Protein AF-A0A9W9S317-F1 (afdb_monomer)

pLDDT: mean 85.84, std 15.77, range [46.06, 98.19]

Organism: NCBI:txid2100454

Solvent-accessible surface area (backbone atoms only — not comparable to full-atom values): 7108 Å² total; per-residue (Å²): 113,51,69,77,26,33,30,80,86,32,52,50,69,50,68,66,46,67,41,84,48,49,57,21,45,34,36,40,28,30,34,19,65,46,74,61,55,78,87,75,54,97,74,84,67,65,40,102,80,75,44,78,92,68,64,61,24,23,22,29,37,24,52,70,78,36,76,91,60,65,40,82,44,71,43,65,54,43,49,82,95,34,73,45,72,45,74,46,81,43,75,41,57,61,42,46,82,30,31,44,37,39,20,16,24,75,63,88,80,50,29,41,23,51,32,38,64,51,75,47,76,52,77,54,81,129

Secondary structure (DSSP, 8-state):
-B---BTTTB-EEEEEEEE-SSEEEEEEEEE--S---TTT-TT----TTS--S---EEEEEEETT-TTSPEEEEE----TT--EEEEEEEE--SEEEEEEEEEE---SS--BPPEEEEEEEPPPP-

Mean predicted aligned error: 6.59 Å

Nearest PDB structures (foldseek):
  6hh9-assembly1_A  TM=6.325E-01  e=2.206E-02  Roseburia intestinalis L1-82
  2xon-assembly1_A  TM=5.607E-01  e=1.280E-02  Thermotoga maritima
  7kx0-assembly1_C  TM=4.663E-01  e=9.592E-02  Homo sapiens
  2yc4-assembly1_B  TM=4.011E-01  e=1.843E-01  Chlamydomonas reinhardtii
  4e9k-assembly1_A-2  TM=3.432E-01  e=5.186E-01  Bacteroides ovatus ATCC 8483

Foldseek 3Di:
DAFDFFAQVRKDKDWQAAAAQAWWKKKWKFADQPQLCVVNDPPPQDGPVRDDSQDFWWKWKDKPPPPVDTDIDTDDHQHPPGIDIDMDTDRHHHGGGMMIMIHFDDSPPGRGHTGTDDMDIDHHDD

Radius of gyration: 15.62 Å; Cα contacts (8 Å, |Δi|>4): 318; chains: 1; bounding box: 46×26×43 Å

Sequence (126 aa):
MVIGINGNDNALTFTGVERTGKPQWVSFWYENIDDSSFGNNPGGSPDRKGSDWDIKRISSVTVNGDTSNVQSLYQHDTNKGTVLSTPLKLTLKKGKNNTIKIGGLSNGFGTQGASMAKIVVYPSES

Structure (mmCIF, N/CA/C/O backbone):
data_AF-A0A9W9S317-F1
#
_entry.id   AF-A0A9W9S317-F1
#
loop_
_atom_site.group_PDB
_atom_site.id
_atom_site.type_symbol
_atom_site.label_atom_id
_atom_site.label_alt_id
_atom_site.label_comp_id
_atom_site.label_asym_id
_atom_site.label_entity_id
_atom_site.label_seq_id
_atom_site.pdbx_PDB_ins_code
_atom_site.Cartn_x
_atom_site.Cartn_y
_atom_site.Cartn_z
_atom_site.occupancy
_atom_site.B_iso_or_equiv
_atom_site.auth_seq_id
_atom_site.auth_comp_id
_atom_site.auth_asym_id
_atom_site.auth_atom_id
_atom_site.pdbx_PDB_model_num
ATOM 1 N N . MET A 1 1 ? 1.042 -13.416 -4.737 1.00 76.88 1 MET A N 1
ATOM 2 C CA . MET A 1 1 ? 1.416 -12.003 -4.940 1.00 76.88 1 MET A CA 1
ATOM 3 C C . MET A 1 1 ? 0.539 -11.434 -6.038 1.00 76.88 1 MET A C 1
ATOM 5 O O . MET A 1 1 ? 0.247 -12.165 -6.975 1.00 76.88 1 MET A O 1
ATOM 9 N N . VAL A 1 2 ? 0.083 -10.192 -5.908 1.00 86.38 2 VAL A N 1
ATOM 10 C CA . VAL A 1 2 ? -0.698 -9.485 -6.929 1.00 86.38 2 VAL A CA 1
ATOM 11 C C . VAL A 1 2 ? 0.251 -8.599 -7.723 1.00 86.38 2 VAL A C 1
ATOM 13 O O . VAL A 1 2 ? 1.007 -7.829 -7.135 1.00 86.38 2 VAL A O 1
ATOM 16 N N . ILE A 1 3 ? 0.220 -8.729 -9.044 1.00 87.50 3 ILE A N 1
ATOM 17 C CA . ILE A 1 3 ? 1.069 -7.989 -9.983 1.00 87.50 3 ILE A CA 1
ATOM 18 C C . ILE A 1 3 ? 0.204 -7.070 -10.853 1.00 87.50 3 ILE A C 1
ATOM 20 O O . ILE A 1 3 ? -1.015 -7.223 -10.891 1.00 87.50 3 ILE A O 1
ATOM 24 N N . GLY A 1 4 ? 0.831 -6.139 -11.574 1.00 85.25 4 GLY A N 1
ATOM 25 C CA . GLY A 1 4 ? 0.138 -5.324 -12.579 1.00 85.25 4 GLY A CA 1
ATOM 26 C C . GLY A 1 4 ? -0.666 -4.145 -12.026 1.00 85.25 4 GLY A C 1
ATOM 27 O O . GLY A 1 4 ? -1.529 -3.635 -12.733 1.00 85.25 4 GLY A O 1
ATOM 28 N N . ILE A 1 5 ? -0.386 -3.693 -10.798 1.00 89.62 5 ILE A N 1
ATOM 29 C CA . ILE A 1 5 ? -0.988 -2.469 -10.251 1.00 89.62 5 ILE A CA 1
ATOM 30 C C . ILE A 1 5 ? -0.540 -1.275 -11.105 1.00 89.62 5 ILE A C 1
ATOM 32 O O . ILE A 1 5 ? 0.656 -0.993 -11.207 1.00 89.62 5 ILE A O 1
ATOM 36 N N . ASN A 1 6 ? -1.491 -0.583 -11.729 1.00 90.56 6 ASN A N 1
ATOM 37 C CA . ASN A 1 6 ? -1.226 0.555 -12.602 1.00 90.56 6 ASN A CA 1
ATOM 38 C C . ASN A 1 6 ? -2.406 1.531 -12.588 1.00 90.56 6 ASN A C 1
ATOM 40 O O . ASN A 1 6 ? -3.531 1.160 -12.936 1.00 90.56 6 ASN A O 1
ATOM 44 N N . GLY A 1 7 ? -2.131 2.773 -12.187 1.00 90.00 7 GLY A N 1
ATOM 45 C CA . GLY A 1 7 ? -3.150 3.802 -12.021 1.00 90.00 7 GLY A CA 1
ATOM 46 C C . GLY A 1 7 ? -4.299 3.332 -11.124 1.00 90.00 7 GLY A C 1
ATOM 47 O O . GLY A 1 7 ? -4.115 2.532 -10.203 1.00 90.00 7 GLY A O 1
ATOM 48 N N . ASN A 1 8 ? -5.505 3.824 -11.399 1.00 86.50 8 ASN A N 1
ATOM 49 C CA . ASN A 1 8 ? -6.706 3.440 -10.653 1.00 86.50 8 ASN A CA 1
ATOM 50 C C . ASN A 1 8 ? -7.484 2.272 -11.273 1.00 86.50 8 ASN A C 1
ATOM 52 O O . ASN A 1 8 ? -8.328 1.700 -10.570 1.00 86.50 8 ASN A O 1
ATOM 56 N N . ASP A 1 9 ? -7.193 1.945 -12.535 1.00 85.81 9 ASP A N 1
ATOM 57 C CA . ASP A 1 9 ? -7.894 0.935 -13.335 1.00 85.81 9 ASP A CA 1
ATOM 58 C C . ASP A 1 9 ? -7.466 -0.479 -12.940 1.00 85.81 9 ASP A C 1
ATOM 60 O O . ASP A 1 9 ? -8.303 -1.366 -12.788 1.00 85.81 9 ASP A O 1
ATOM 64 N N . ASN A 1 10 ? -6.169 -0.668 -12.676 1.00 90.56 10 ASN A N 1
ATOM 65 C CA . ASN A 1 10 ? -5.620 -1.918 -12.166 1.00 90.56 10 ASN A CA 1
ATOM 66 C C . ASN A 1 10 ? -5.157 -1.712 -10.726 1.00 90.56 10 ASN A C 1
ATOM 68 O O . ASN A 1 10 ? -4.040 -1.259 -10.470 1.00 90.56 10 ASN A O 1
ATOM 72 N N . ALA A 1 11 ? -6.037 -2.028 -9.779 1.00 94.38 11 ALA A N 1
ATOM 73 C CA . ALA A 1 11 ? -5.826 -1.780 -8.359 1.00 94.38 11 ALA A CA 1
ATOM 74 C C . ALA A 1 11 ? -6.232 -2.983 -7.497 1.00 94.38 11 ALA A C 1
ATOM 76 O O . ALA A 1 11 ? -7.129 -3.752 -7.839 1.00 94.38 11 ALA A O 1
ATOM 77 N N . LEU A 1 12 ? -5.598 -3.109 -6.334 1.00 95.94 12 LEU A N 1
ATOM 78 C CA . LEU A 1 12 ? -5.890 -4.140 -5.342 1.00 95.94 12 LEU A CA 1
ATOM 79 C C . LEU A 1 12 ? -6.722 -3.548 -4.207 1.00 95.94 12 LEU A C 1
ATOM 81 O O . LEU A 1 12 ? -6.345 -2.527 -3.646 1.00 95.94 12 LEU A O 1
ATOM 85 N N . THR A 1 13 ? -7.820 -4.197 -3.821 1.00 96.81 13 THR A N 1
ATOM 86 C CA . THR A 1 13 ? -8.622 -3.765 -2.666 1.00 96.81 13 THR A CA 1
ATOM 87 C C . THR A 1 13 ? -8.683 -4.860 -1.611 1.00 96.81 13 THR A C 1
ATOM 89 O O . THR A 1 13 ? -9.203 -5.943 -1.865 1.00 96.81 13 THR A O 1
ATOM 92 N N . PHE A 1 14 ? -8.195 -4.557 -0.410 1.00 96.25 14 PHE A N 1
ATOM 93 C CA . PHE A 1 14 ? -8.447 -5.359 0.784 1.00 96.25 14 PHE A CA 1
ATOM 94 C C . PHE A 1 14 ? -9.776 -4.928 1.397 1.00 96.25 14 PHE A C 1
ATOM 96 O O . PHE A 1 14 ? -10.015 -3.734 1.578 1.00 96.25 14 PHE A O 1
ATOM 103 N N . THR A 1 15 ? -10.634 -5.888 1.722 1.00 97.00 15 THR A N 1
ATOM 104 C CA . THR A 1 15 ? -11.955 -5.667 2.324 1.00 97.00 15 THR A CA 1
ATOM 105 C C . THR A 1 15 ? -12.047 -6.396 3.665 1.00 97.00 15 THR A C 1
ATOM 107 O O . THR A 1 15 ? -11.195 -7.225 3.987 1.00 97.00 15 THR A O 1
ATOM 110 N N . GLY A 1 16 ? -13.054 -6.070 4.481 1.00 94.56 16 GLY A N 1
ATOM 111 C CA . GLY A 1 16 ? -13.269 -6.769 5.753 1.00 94.56 16 GLY A CA 1
ATOM 112 C C . GLY A 1 16 ? -12.267 -6.400 6.856 1.00 94.56 16 GLY A C 1
ATOM 113 O O . GLY A 1 16 ? -12.059 -7.180 7.785 1.00 94.56 16 GLY A O 1
ATOM 114 N N . VAL A 1 17 ? -11.595 -5.245 6.760 1.00 93.75 17 VAL A N 1
ATOM 115 C CA . VAL A 1 17 ? -10.524 -4.875 7.697 1.00 93.75 17 VAL A CA 1
ATOM 116 C C . VAL A 1 17 ? -11.127 -4.346 9.011 1.00 93.75 17 VAL A C 1
ATOM 118 O O . VAL A 1 17 ? -11.575 -3.201 9.101 1.00 93.75 17 VAL A O 1
ATOM 121 N N . GLU A 1 18 ? -11.139 -5.188 10.050 1.00 93.31 18 GLU A N 1
ATOM 122 C CA . GLU A 1 18 ? -11.736 -4.889 11.364 1.00 93.31 18 GLU A CA 1
ATOM 123 C C . GLU A 1 18 ? -10.845 -4.070 12.292 1.00 93.31 18 GLU A C 1
ATOM 125 O O . GLU A 1 18 ? -9.733 -4.497 12.588 1.00 93.31 18 GLU A O 1
ATOM 130 N N . ARG A 1 19 ? -11.322 -2.903 12.756 1.00 93.69 19 ARG A N 1
ATOM 131 C CA . ARG A 1 19 ? -10.495 -1.920 13.480 1.00 93.69 19 ARG A CA 1
ATOM 132 C C . ARG A 1 19 ? -11.259 -1.131 14.552 1.00 93.69 19 ARG A C 1
ATOM 134 O O . ARG A 1 19 ? -12.482 -1.203 14.655 1.00 93.69 19 ARG A O 1
ATOM 141 N N . THR A 1 20 ? -10.520 -0.361 15.355 1.00 90.19 20 THR A N 1
ATOM 142 C CA . THR A 1 20 ? -11.015 0.330 16.563 1.00 90.19 20 THR A CA 1
ATOM 143 C C . THR A 1 20 ? -11.479 1.774 16.346 1.00 90.19 20 THR A C 1
ATOM 145 O O . THR A 1 20 ? -12.094 2.337 17.249 1.00 90.19 20 THR A O 1
ATOM 148 N N . GLY A 1 21 ? -11.232 2.383 15.178 1.00 92.06 21 GLY A N 1
ATOM 149 C CA . GLY A 1 21 ? -11.529 3.804 14.930 1.00 92.06 21 GLY A CA 1
ATOM 150 C C . GLY A 1 21 ? -10.366 4.765 15.202 1.00 92.06 21 GLY A C 1
ATOM 151 O O . GLY A 1 21 ? -10.535 5.969 15.042 1.00 92.06 21 GLY A O 1
ATOM 152 N N . LYS A 1 22 ? -9.201 4.256 15.620 1.00 93.38 22 LYS A N 1
ATOM 153 C CA . LYS A 1 22 ? -7.992 5.047 15.896 1.00 93.38 22 LYS A CA 1
ATOM 154 C C . LYS A 1 22 ? -6.953 4.913 14.765 1.00 93.38 22 LYS A C 1
ATOM 156 O O . LYS A 1 22 ? -6.986 3.915 14.032 1.00 93.38 22 LYS A O 1
ATOM 161 N N . PRO A 1 23 ? -6.012 5.869 14.629 1.00 95.00 23 PRO A N 1
ATOM 162 C CA . PRO A 1 23 ? -4.842 5.709 13.767 1.00 95.00 23 PRO A CA 1
ATOM 163 C C . PRO A 1 23 ? -4.043 4.451 14.126 1.00 95.00 23 PRO A C 1
ATOM 165 O O . PRO A 1 23 ? -3.840 4.156 15.305 1.00 95.00 23 PRO A O 1
ATOM 168 N N . GLN A 1 24 ? -3.572 3.715 13.121 1.00 95.00 24 GLN A N 1
ATOM 169 C CA . GLN A 1 24 ? -2.748 2.523 13.323 1.00 95.00 24 GLN A CA 1
ATOM 170 C C . GLN A 1 24 ? -1.789 2.285 12.165 1.00 95.00 24 GLN A C 1
ATOM 172 O O . GLN A 1 24 ? -2.028 2.719 11.036 1.00 95.00 24 GLN A O 1
ATOM 177 N N . TRP A 1 25 ? -0.711 1.569 12.453 1.00 97.31 25 TRP A N 1
ATOM 178 C CA . TRP A 1 25 ? 0.270 1.208 11.445 1.00 97.31 25 TRP A CA 1
ATOM 179 C C . TRP A 1 25 ? -0.248 0.082 10.550 1.00 97.31 25 TRP A C 1
ATOM 181 O O . TRP A 1 25 ? -0.783 -0.925 11.019 1.00 97.31 25 TRP A O 1
ATOM 191 N N . VAL A 1 26 ? -0.053 0.250 9.246 1.00 97.94 26 VAL A N 1
ATOM 192 C CA . VAL A 1 26 ? -0.268 -0.769 8.222 1.00 97.94 26 VAL A CA 1
ATOM 193 C C . VAL A 1 26 ? 1.043 -0.977 7.489 1.00 97.94 26 VAL A C 1
ATOM 195 O O . VAL A 1 26 ? 1.531 -0.059 6.841 1.00 97.94 26 VAL A O 1
ATOM 198 N N . SER A 1 27 ? 1.618 -2.170 7.597 1.00 98.19 27 SER A N 1
ATOM 199 C CA . SER A 1 27 ? 2.799 -2.575 6.838 1.00 98.19 27 SER A CA 1
ATOM 200 C C . SER A 1 27 ? 2.364 -3.212 5.521 1.00 98.19 27 SER A C 1
ATOM 202 O O . SER A 1 27 ? 1.588 -4.171 5.511 1.00 98.19 27 SER A O 1
ATOM 204 N N . PHE A 1 28 ? 2.858 -2.668 4.414 1.00 98.06 28 PHE A N 1
ATOM 205 C CA . PHE A 1 28 ? 2.601 -3.146 3.060 1.00 98.06 28 PHE A CA 1
ATOM 206 C C . PHE A 1 28 ? 3.806 -3.939 2.587 1.00 98.06 28 PHE A C 1
ATOM 208 O O . PHE A 1 28 ? 4.897 -3.383 2.506 1.00 98.06 28 PHE A O 1
ATOM 215 N N . TRP A 1 29 ? 3.615 -5.222 2.294 1.00 97.69 29 TRP A N 1
ATOM 216 C CA . TRP A 1 29 ? 4.684 -6.131 1.887 1.00 97.69 29 TRP A CA 1
ATOM 217 C C . TRP A 1 29 ? 4.694 -6.260 0.374 1.00 97.69 29 TRP A C 1
ATOM 219 O O . TRP A 1 29 ? 3.696 -6.693 -0.206 1.00 97.69 29 TRP A O 1
ATOM 229 N N . TYR A 1 30 ? 5.808 -5.916 -0.259 1.00 95.31 30 TYR A N 1
ATOM 230 C CA . TYR A 1 30 ? 5.908 -5.821 -1.709 1.00 95.31 30 TYR A CA 1
ATOM 231 C C . TYR A 1 30 ? 7.267 -6.293 -2.226 1.00 95.31 30 TYR A C 1
ATOM 233 O O . TYR A 1 30 ? 8.240 -6.385 -1.481 1.00 95.31 30 TYR A O 1
ATOM 241 N N . GLU A 1 31 ? 7.304 -6.570 -3.522 1.00 92.38 31 GLU A N 1
ATOM 242 C CA . GLU A 1 31 ? 8.517 -6.789 -4.306 1.00 92.38 31 GLU A CA 1
ATOM 243 C C . GLU A 1 31 ? 8.517 -5.734 -5.408 1.00 92.38 31 GLU A C 1
ATOM 245 O O . GLU A 1 31 ? 7.526 -5.572 -6.132 1.00 92.38 31 GLU A O 1
ATOM 250 N N . ASN A 1 32 ? 9.625 -5.014 -5.516 1.00 88.81 32 ASN A N 1
ATOM 251 C CA . ASN A 1 32 ? 9.899 -4.108 -6.612 1.00 88.81 32 ASN A CA 1
ATOM 252 C C . ASN A 1 32 ? 11.200 -4.566 -7.267 1.00 88.81 32 ASN A C 1
ATOM 254 O O . ASN A 1 32 ? 12.258 -4.488 -6.654 1.00 88.81 32 ASN A O 1
ATOM 258 N N . ILE A 1 33 ? 11.098 -5.064 -8.496 1.00 82.94 33 ILE A N 1
ATOM 259 C CA . ILE A 1 33 ? 12.244 -5.560 -9.268 1.00 82.94 33 ILE A CA 1
ATOM 260 C C . ILE A 1 33 ? 12.801 -4.510 -10.225 1.00 82.94 33 ILE A C 1
ATOM 262 O O . ILE A 1 33 ? 13.616 -4.843 -11.087 1.00 82.94 33 ILE A O 1
ATOM 266 N N . ASP A 1 34 ? 12.300 -3.281 -10.139 1.00 75.81 34 ASP A N 1
ATOM 267 C CA . ASP A 1 34 ? 12.820 -2.198 -10.944 1.00 75.81 34 ASP A CA 1
ATOM 268 C C . ASP A 1 34 ? 14.201 -1.842 -10.408 1.00 75.81 34 ASP A C 1
ATOM 270 O O . ASP A 1 34 ? 14.312 -1.346 -9.287 1.00 75.81 34 ASP A O 1
ATOM 274 N N . ASP A 1 35 ? 15.207 -2.157 -11.230 1.00 60.34 35 ASP A N 1
ATOM 275 C CA . ASP A 1 35 ? 16.660 -2.091 -11.018 1.00 60.34 35 ASP A CA 1
ATOM 276 C C . ASP A 1 35 ? 17.132 -0.672 -10.668 1.00 60.34 35 ASP A C 1
ATOM 278 O O . ASP A 1 35 ? 17.816 0.008 -11.428 1.00 60.34 35 ASP A O 1
ATOM 282 N N . SER A 1 36 ? 16.726 -0.214 -9.489 1.00 58.31 36 SER A N 1
ATOM 283 C CA . SER A 1 36 ? 17.129 1.0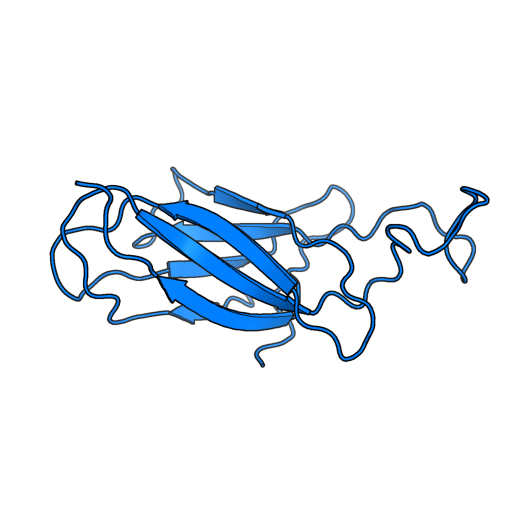52 -8.887 1.00 58.31 36 SER A CA 1
ATOM 284 C C . SER A 1 36 ? 18.278 0.839 -7.907 1.00 58.31 36 SER A C 1
ATOM 286 O O . SER A 1 36 ? 18.554 1.738 -7.113 1.00 58.31 36 SER A O 1
ATOM 288 N N . SER A 1 37 ? 18.909 -0.348 -7.930 1.00 53.53 37 SER A N 1
ATOM 289 C CA . SER A 1 37 ? 20.200 -0.691 -7.322 1.00 53.53 37 SER A CA 1
ATOM 290 C C . SER A 1 37 ? 20.445 -0.005 -5.971 1.00 53.53 37 SER A C 1
ATOM 292 O O . SER A 1 37 ? 21.532 0.520 -5.711 1.00 53.53 37 SER A O 1
ATOM 294 N N . PHE A 1 38 ? 19.431 0.026 -5.098 1.00 51.94 38 PHE A N 1
ATOM 295 C CA . PHE A 1 38 ? 19.502 0.776 -3.848 1.00 51.94 38 PHE A CA 1
ATOM 296 C C . PHE A 1 38 ? 20.533 0.105 -2.930 1.00 51.94 38 PHE A C 1
ATOM 298 O O . PHE A 1 38 ? 20.264 -0.929 -2.325 1.00 51.94 38 PHE A O 1
ATOM 305 N N . GLY A 1 39 ? 21.746 0.665 -2.882 1.00 53.59 39 GLY A N 1
ATOM 306 C CA . GLY A 1 39 ? 22.878 0.152 -2.102 1.00 53.59 39 GLY A CA 1
ATOM 307 C C . GLY A 1 39 ? 23.761 -0.899 -2.792 1.00 53.59 39 GLY A C 1
ATOM 308 O O . GLY A 1 39 ? 24.811 -1.228 -2.249 1.00 53.59 39 GLY A O 1
ATOM 309 N N . ASN A 1 40 ? 23.405 -1.381 -3.988 1.00 53.22 40 ASN A N 1
ATOM 310 C CA . ASN A 1 40 ? 24.169 -2.422 -4.699 1.00 53.22 40 ASN A CA 1
ATOM 311 C C . ASN A 1 40 ? 25.175 -1.878 -5.724 1.00 53.22 40 ASN A C 1
ATOM 313 O O . ASN A 1 40 ? 25.916 -2.659 -6.319 1.00 53.22 40 ASN A O 1
ATOM 317 N N . ASN A 1 41 ? 25.239 -0.556 -5.911 1.00 52.28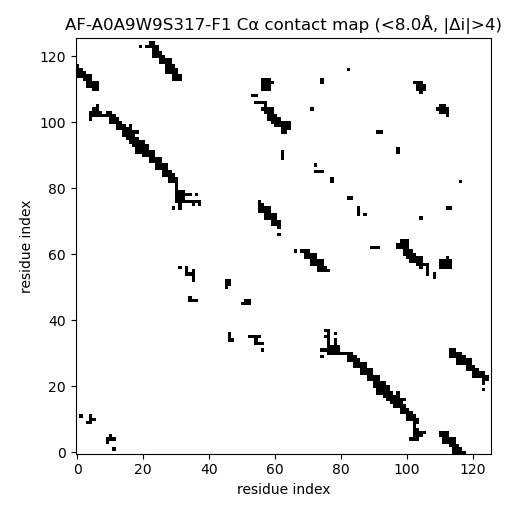 41 ASN A N 1
ATOM 318 C CA . ASN A 1 41 ? 26.179 0.065 -6.839 1.00 52.28 41 ASN A CA 1
ATOM 319 C C . ASN A 1 41 ? 27.037 1.126 -6.116 1.00 52.28 41 ASN A C 1
ATOM 321 O O . ASN A 1 41 ? 26.598 2.268 -5.968 1.00 52.28 41 ASN A O 1
ATOM 325 N N . PRO A 1 42 ? 28.260 0.789 -5.656 1.00 48.44 42 PRO A N 1
ATOM 326 C CA . PRO A 1 42 ? 29.139 1.727 -4.946 1.00 48.44 42 PRO A CA 1
ATOM 327 C C . PRO A 1 42 ? 29.646 2.891 -5.824 1.00 48.44 42 PRO A C 1
ATOM 329 O O . PRO A 1 42 ? 30.287 3.801 -5.309 1.00 48.44 42 PRO A O 1
ATOM 332 N N . GLY A 1 43 ? 29.370 2.869 -7.137 1.00 50.94 43 GLY A N 1
ATOM 333 C CA . GLY A 1 43 ? 29.878 3.827 -8.126 1.00 50.94 43 GLY A CA 1
ATOM 334 C C . GLY A 1 43 ? 28.877 4.847 -8.684 1.00 50.94 43 GLY A C 1
ATOM 335 O O . GLY A 1 43 ? 29.285 5.653 -9.511 1.00 50.94 43 GLY A O 1
ATOM 336 N N . GLY A 1 44 ? 27.600 4.835 -8.274 1.00 50.31 44 GLY A N 1
ATOM 337 C CA . GLY A 1 44 ? 26.654 5.931 -8.560 1.00 50.31 44 GLY A CA 1
ATOM 338 C C . GLY A 1 44 ? 26.602 6.438 -10.016 1.00 50.31 44 GLY A C 1
ATOM 339 O O . GLY A 1 44 ? 26.661 7.641 -10.250 1.00 50.31 44 GLY A O 1
ATOM 340 N N . SER A 1 45 ? 26.514 5.552 -11.006 1.00 50.03 45 SER A N 1
ATOM 341 C CA . SER A 1 45 ? 26.273 5.881 -12.425 1.00 50.03 45 SER A CA 1
ATOM 342 C C . SER A 1 45 ? 25.435 4.758 -13.050 1.00 50.03 45 SER A C 1
ATOM 344 O O . SER A 1 45 ? 25.509 3.646 -12.527 1.00 50.03 45 SER A O 1
ATOM 346 N N . PRO A 1 46 ? 24.574 5.071 -14.042 1.00 50.28 46 PRO A N 1
ATOM 347 C CA . PRO A 1 46 ? 23.157 4.686 -14.088 1.00 50.28 46 PRO A CA 1
ATOM 348 C C . PRO A 1 46 ? 22.927 3.184 -14.262 1.00 50.28 46 PRO A C 1
ATOM 350 O O . PRO A 1 46 ? 23.876 2.416 -14.385 1.00 50.28 46 PRO A O 1
ATOM 353 N N . ASP A 1 47 ? 21.658 2.781 -14.206 1.00 52.47 47 ASP A N 1
ATOM 35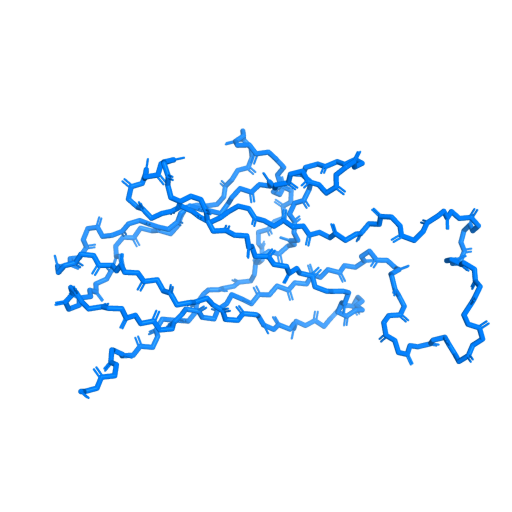4 C CA . ASP A 1 47 ? 21.193 1.395 -14.250 1.00 52.47 47 ASP A CA 1
ATOM 355 C C . ASP A 1 47 ? 21.941 0.497 -15.267 1.00 52.47 47 ASP A C 1
ATOM 357 O O . ASP A 1 47 ? 22.596 0.940 -16.216 1.00 52.47 47 ASP A O 1
ATOM 361 N N . ARG A 1 48 ? 21.802 -0.824 -15.123 1.00 46.06 48 ARG A N 1
ATOM 362 C CA . ARG A 1 48 ? 22.388 -1.827 -16.033 1.00 46.06 48 ARG A CA 1
ATOM 363 C C . ARG A 1 48 ? 22.040 -1.617 -17.528 1.00 46.06 48 ARG A C 1
ATOM 365 O O . ARG A 1 48 ? 22.572 -2.336 -18.376 1.00 46.06 48 ARG A O 1
ATOM 372 N N . LYS A 1 49 ? 21.143 -0.686 -17.872 1.00 52.03 49 LYS A N 1
ATOM 373 C CA . LYS A 1 49 ? 20.629 -0.398 -19.216 1.00 52.03 49 LYS A CA 1
ATOM 374 C C . LYS A 1 49 ? 20.909 1.026 -19.724 1.00 52.03 49 LYS A C 1
ATOM 376 O O . LYS A 1 49 ? 20.494 1.326 -20.842 1.00 52.03 49 LYS A O 1
ATOM 381 N N . GLY A 1 50 ? 21.635 1.865 -18.985 1.00 48.81 50 GLY A N 1
ATOM 382 C CA . GLY A 1 50 ? 21.913 3.248 -19.372 1.00 48.81 50 GLY A CA 1
ATOM 383 C C . GLY A 1 50 ? 20.690 4.174 -19.376 1.00 48.81 50 GLY A C 1
ATOM 384 O O . GLY A 1 50 ? 20.680 5.124 -20.156 1.00 48.81 50 GLY A O 1
ATOM 385 N N . SER A 1 51 ? 19.665 3.899 -18.561 1.00 52.50 51 SER A N 1
ATOM 386 C CA . SER A 1 51 ? 18.510 4.788 -18.384 1.00 52.50 51 SER A CA 1
ATOM 387 C C . SER A 1 51 ? 18.628 5.653 -17.125 1.00 52.50 51 SER A C 1
ATOM 389 O O . SER A 1 51 ? 19.362 5.324 -16.187 1.00 52.50 51 SER A O 1
ATOM 391 N N . ASP A 1 52 ? 17.950 6.803 -17.138 1.00 52.94 52 ASP A N 1
ATOM 392 C CA . ASP A 1 52 ? 17.827 7.682 -15.976 1.00 52.94 52 ASP A CA 1
ATOM 393 C C . ASP A 1 52 ? 17.216 6.898 -14.790 1.00 52.94 52 ASP A C 1
ATOM 395 O O . ASP A 1 52 ? 16.566 5.872 -14.979 1.00 52.94 52 ASP A O 1
ATOM 399 N N . TRP A 1 53 ? 17.472 7.327 -13.548 1.00 54.34 53 TRP A N 1
ATOM 400 C CA . TRP A 1 53 ? 17.193 6.610 -12.281 1.00 54.34 53 TRP A CA 1
ATOM 401 C C . TRP A 1 53 ? 15.688 6.437 -11.939 1.00 54.34 53 TRP A C 1
ATOM 403 O O . TRP A 1 53 ? 15.256 6.600 -10.791 1.00 54.34 53 TRP A O 1
ATOM 413 N N . ASP A 1 54 ? 14.860 6.118 -12.925 1.00 54.38 54 ASP A N 1
ATOM 414 C CA . ASP A 1 54 ? 13.521 6.688 -13.026 1.00 54.38 54 ASP A CA 1
ATOM 415 C C . ASP A 1 54 ? 12.372 5.760 -12.666 1.00 54.38 54 ASP A C 1
ATOM 417 O O . ASP A 1 54 ? 11.210 6.172 -12.720 1.00 54.38 54 ASP A O 1
ATOM 421 N N . ILE A 1 55 ? 12.631 4.543 -12.188 1.00 59.28 55 ILE A N 1
ATOM 422 C CA . ILE A 1 55 ? 11.530 3.641 -11.832 1.00 59.28 55 ILE A CA 1
ATOM 423 C C . ILE A 1 55 ? 11.419 3.421 -10.323 1.00 59.28 55 ILE A C 1
ATOM 425 O O . ILE A 1 55 ? 11.463 2.318 -9.782 1.00 59.28 55 ILE A O 1
ATOM 429 N N . LYS A 1 56 ? 11.173 4.534 -9.623 1.00 73.19 56 LYS A N 1
ATOM 430 C CA . LYS A 1 56 ? 10.611 4.511 -8.267 1.00 73.19 56 LYS A CA 1
ATOM 431 C C . LYS A 1 56 ? 9.138 4.137 -8.367 1.00 73.19 56 LYS A C 1
ATOM 433 O O . LYS A 1 56 ? 8.337 4.957 -8.815 1.00 73.19 56 LYS A O 1
ATOM 438 N N . ARG A 1 57 ? 8.757 2.934 -7.938 1.00 87.38 57 ARG A N 1
ATOM 439 C CA . ARG A 1 57 ? 7.337 2.579 -7.848 1.00 87.38 57 ARG A CA 1
ATOM 440 C C . ARG A 1 57 ? 6.695 3.287 -6.668 1.00 87.38 57 ARG A C 1
ATOM 442 O O . ARG A 1 57 ? 7.192 3.241 -5.539 1.00 87.38 57 ARG A O 1
ATOM 449 N N . ILE A 1 58 ? 5.579 3.947 -6.942 1.00 93.38 58 ILE A N 1
ATOM 450 C CA . ILE A 1 58 ? 4.780 4.624 -5.931 1.00 93.38 58 ILE A CA 1
ATOM 451 C C . ILE A 1 58 ? 3.355 4.120 -6.088 1.00 93.38 58 ILE A C 1
ATOM 453 O O . ILE A 1 58 ? 2.769 4.194 -7.166 1.00 93.38 58 ILE A O 1
ATOM 457 N N . SER A 1 59 ? 2.796 3.589 -5.007 1.00 96.50 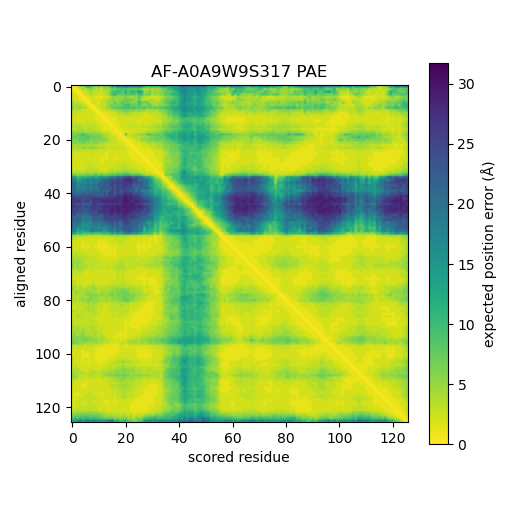59 SER A N 1
ATOM 458 C CA . SER A 1 59 ? 1.385 3.218 -4.969 1.00 96.50 59 SER A CA 1
ATOM 459 C C . SER A 1 59 ? 0.565 4.299 -4.277 1.00 96.50 59 SER A C 1
ATOM 461 O O . SER A 1 59 ? 1.015 4.921 -3.313 1.00 96.50 59 SER A O 1
ATOM 463 N N . SER A 1 60 ? -0.660 4.497 -4.747 1.00 97.56 60 SER A N 1
ATOM 464 C CA . SER A 1 60 ? -1.679 5.266 -4.043 1.00 97.56 60 SER A CA 1
ATOM 465 C C . SER A 1 60 ? -2.386 4.350 -3.052 1.00 97.56 60 SER A C 1
ATOM 467 O O . SER A 1 60 ? -2.757 3.228 -3.391 1.00 97.56 60 SER A O 1
ATOM 469 N N . VAL A 1 61 ? -2.586 4.810 -1.821 1.00 98.19 61 VAL A N 1
ATOM 470 C CA . VAL A 1 61 ? -3.366 4.092 -0.810 1.00 98.19 61 VAL A CA 1
ATOM 471 C C . VAL A 1 61 ? -4.545 4.960 -0.401 1.00 98.19 61 VAL A C 1
ATOM 473 O O . VAL A 1 61 ? -4.370 6.078 0.076 1.00 98.19 61 VAL A O 1
ATOM 476 N N . THR A 1 62 ? -5.755 4.437 -0.585 1.00 97.88 62 THR A N 1
ATOM 477 C CA . THR A 1 62 ? -7.001 5.089 -0.161 1.00 97.88 62 THR A CA 1
ATOM 478 C C . THR A 1 62 ? -7.762 4.188 0.795 1.00 97.88 62 THR A C 1
ATOM 480 O O . THR A 1 62 ? -7.816 2.965 0.635 1.00 97.88 62 THR A O 1
ATOM 483 N N . VAL A 1 63 ? -8.347 4.805 1.816 1.00 97.56 63 VAL A N 1
ATOM 484 C CA . VAL A 1 63 ? -9.129 4.122 2.844 1.00 97.56 63 VAL A CA 1
ATOM 485 C C . VAL A 1 63 ? -10.597 4.426 2.609 1.00 97.56 63 VAL A C 1
ATOM 487 O O . VAL A 1 63 ? -10.974 5.588 2.508 1.00 97.56 63 VAL A O 1
ATOM 490 N N . ASN A 1 64 ? -11.444 3.398 2.555 1.00 96.88 64 ASN A N 1
ATOM 491 C CA . ASN A 1 64 ? -12.898 3.562 2.435 1.00 96.88 64 ASN A CA 1
ATOM 492 C C . ASN A 1 64 ? -13.338 4.417 1.232 1.00 96.88 64 ASN A C 1
ATOM 494 O O . ASN A 1 64 ? -14.361 5.095 1.305 1.00 96.88 64 ASN A O 1
ATOM 498 N N . GLY A 1 65 ? -12.562 4.396 0.143 1.00 95.62 65 GLY A N 1
ATOM 499 C CA . GLY A 1 65 ? -12.829 5.191 -1.058 1.00 95.62 65 GLY A CA 1
ATOM 500 C C . GLY A 1 65 ? -12.586 6.696 -0.906 1.00 95.62 65 GLY A C 1
ATOM 501 O O . GLY A 1 65 ? -12.989 7.449 -1.785 1.00 95.62 65 GLY A O 1
ATOM 502 N N . ASP A 1 66 ? -11.941 7.143 0.175 1.00 95.81 66 ASP A N 1
ATOM 503 C CA . ASP A 1 66 ? -11.610 8.552 0.381 1.00 95.81 66 ASP A CA 1
ATOM 504 C C . ASP A 1 66 ? -10.478 8.994 -0.556 1.00 95.81 66 ASP A C 1
ATOM 506 O O . ASP A 1 66 ? -9.290 8.871 -0.256 1.00 95.81 66 ASP A O 1
ATOM 510 N N . THR A 1 67 ? -10.863 9.504 -1.724 1.00 93.94 67 THR A N 1
ATOM 511 C CA . THR A 1 67 ? -9.942 10.057 -2.721 1.00 93.94 67 THR A CA 1
ATOM 512 C C . THR A 1 67 ? -9.480 11.472 -2.384 1.00 93.94 67 THR A C 1
ATOM 514 O O . THR A 1 67 ? -8.613 11.991 -3.079 1.00 93.94 67 THR A O 1
ATOM 517 N N . SER A 1 68 ? -10.034 12.108 -1.343 1.00 95.81 68 SER A N 1
ATOM 518 C CA . SER A 1 68 ? -9.531 13.396 -0.848 1.00 95.81 68 SER A CA 1
ATOM 519 C C . SER A 1 68 ? -8.282 13.230 0.020 1.00 95.81 68 SER A C 1
ATOM 521 O O . SER A 1 68 ? -7.511 14.173 0.181 1.00 95.81 68 SER A O 1
ATOM 523 N N . ASN A 1 69 ? -8.050 12.016 0.530 1.00 95.25 69 ASN A N 1
ATOM 524 C CA . ASN A 1 69 ? -6.943 11.684 1.415 1.00 95.25 69 ASN A CA 1
ATOM 525 C C . ASN A 1 69 ? -6.116 10.505 0.874 1.00 95.25 69 ASN A C 1
ATOM 527 O O . ASN A 1 69 ? -6.055 9.422 1.464 1.00 95.25 69 ASN A O 1
ATOM 531 N N . VAL A 1 70 ? -5.486 10.716 -0.283 1.00 96.69 70 VAL A N 1
ATOM 532 C CA . VAL A 1 70 ? -4.585 9.731 -0.894 1.00 96.69 70 VAL A CA 1
ATOM 533 C C . VAL A 1 70 ? -3.253 9.713 -0.150 1.00 96.69 70 VAL A C 1
ATOM 535 O O . VAL A 1 70 ? -2.595 10.740 -0.006 1.00 96.69 70 VAL A O 1
ATOM 538 N N . GLN A 1 71 ? -2.832 8.529 0.280 1.00 97.81 71 GLN A N 1
ATOM 539 C CA . GLN A 1 71 ? -1.526 8.308 0.894 1.00 97.81 71 GLN A CA 1
ATOM 540 C C . GLN A 1 71 ? -0.537 7.780 -0.149 1.00 97.81 71 GLN A C 1
ATOM 542 O O . GLN A 1 71 ? -0.873 6.884 -0.928 1.00 97.81 71 GLN A O 1
ATOM 547 N N . SER A 1 72 ? 0.690 8.297 -0.143 1.00 96.94 72 SER A N 1
ATOM 548 C CA . SER A 1 72 ? 1.765 7.824 -1.022 1.00 96.94 72 SER A CA 1
ATOM 549 C C . SER A 1 72 ? 2.546 6.695 -0.357 1.00 96.94 72 SER A C 1
ATOM 551 O O . SER A 1 72 ? 3.184 6.895 0.676 1.00 96.94 72 SER A O 1
ATOM 553 N N . LEU A 1 73 ? 2.532 5.510 -0.965 1.00 96.56 73 LEU A N 1
ATOM 554 C CA . LEU A 1 73 ? 3.335 4.366 -0.548 1.00 96.56 73 LEU A CA 1
ATOM 555 C C . LEU A 1 73 ? 4.566 4.249 -1.450 1.00 96.56 73 LEU A C 1
ATOM 557 O O . LEU A 1 73 ? 4.476 3.744 -2.569 1.00 96.56 73 LEU A O 1
ATOM 561 N N . TYR A 1 74 ? 5.716 4.693 -0.950 1.00 92.31 74 TYR A N 1
ATOM 562 C CA . TYR A 1 74 ? 6.996 4.547 -1.641 1.00 92.31 74 TYR A CA 1
ATOM 563 C C . TYR A 1 74 ? 7.501 3.103 -1.541 1.00 92.31 74 TYR A C 1
ATOM 565 O O . TYR A 1 74 ? 7.620 2.544 -0.444 1.00 92.31 74 TYR A O 1
ATOM 573 N N . GLN A 1 75 ? 7.775 2.499 -2.699 1.00 91.12 75 GLN A N 1
ATOM 574 C CA . GLN A 1 75 ? 8.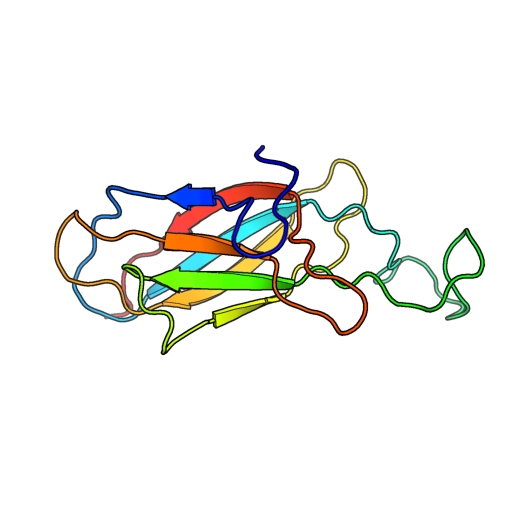163 1.098 -2.827 1.00 91.12 75 GLN A CA 1
ATOM 575 C C . GLN A 1 75 ? 9.563 1.002 -3.438 1.00 91.12 75 GLN A C 1
ATOM 577 O O . GLN A 1 75 ? 9.734 1.006 -4.656 1.00 91.12 75 GLN A O 1
ATOM 582 N N . HIS A 1 76 ? 10.573 0.956 -2.573 1.00 86.38 76 HIS A N 1
ATOM 583 C CA . HIS A 1 76 ? 11.980 0.883 -2.970 1.00 86.38 76 HIS A CA 1
ATOM 584 C C . HIS A 1 76 ? 12.307 -0.448 -3.656 1.00 86.38 76 HIS A C 1
ATOM 586 O O . HIS A 1 76 ? 11.620 -1.436 -3.435 1.00 86.38 76 HIS A O 1
ATOM 592 N N . ASP A 1 77 ? 13.350 -0.484 -4.481 1.00 83.69 77 ASP A N 1
ATOM 593 C CA . ASP A 1 77 ? 13.854 -1.733 -5.067 1.00 83.69 77 ASP A CA 1
ATOM 594 C C . ASP A 1 77 ? 14.138 -2.771 -3.966 1.00 83.69 77 ASP A C 1
ATOM 596 O O . ASP A 1 77 ? 14.722 -2.457 -2.924 1.00 83.69 77 ASP A O 1
ATOM 600 N N . THR A 1 78 ? 13.674 -4.000 -4.179 1.00 83.50 78 THR A N 1
ATOM 601 C CA . THR A 1 78 ? 13.836 -5.119 -3.249 1.00 83.50 78 THR A CA 1
ATOM 602 C C . THR A 1 78 ? 14.889 -6.128 -3.715 1.00 83.50 78 THR A C 1
ATOM 604 O O . THR A 1 78 ? 15.340 -6.944 -2.914 1.00 83.50 78 THR A O 1
ATOM 607 N N . ASN A 1 79 ? 15.342 -6.063 -4.968 1.00 80.31 79 ASN A N 1
ATOM 608 C CA . ASN A 1 79 ? 15.886 -7.157 -5.772 1.00 80.31 79 ASN A CA 1
ATOM 609 C C . ASN A 1 79 ? 14.844 -8.249 -6.069 1.00 80.31 79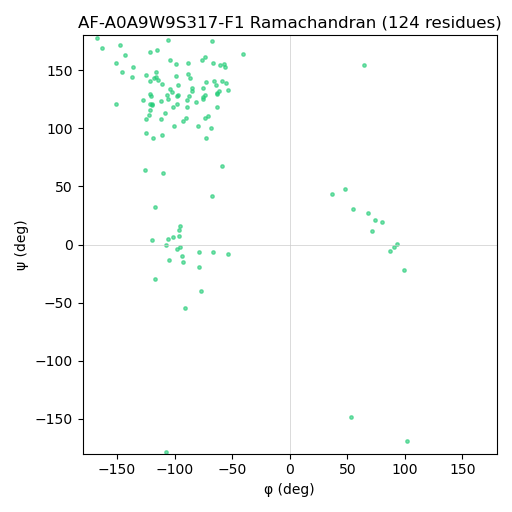 ASN A C 1
ATOM 611 O O . ASN A 1 79 ? 13.897 -8.485 -5.312 1.00 80.31 79 ASN A O 1
ATOM 615 N N . LYS A 1 80 ? 15.053 -8.965 -7.180 1.00 82.19 80 LYS A N 1
ATOM 616 C CA . LYS A 1 80 ? 14.207 -10.092 -7.590 1.00 82.19 80 LYS A CA 1
ATOM 617 C C . LYS A 1 80 ? 14.267 -11.233 -6.570 1.00 82.19 80 LYS A C 1
ATOM 619 O O . LYS A 1 80 ? 15.344 -11.726 -6.249 1.00 82.19 80 LYS A O 1
ATOM 624 N N . GLY A 1 81 ? 13.100 -11.702 -6.145 1.00 85.12 81 GLY A N 1
ATOM 625 C CA . GLY A 1 81 ? 12.908 -12.773 -5.171 1.00 85.12 81 GLY A CA 1
ATOM 626 C C . GLY A 1 81 ? 12.813 -12.300 -3.719 1.00 85.12 81 GLY A C 1
ATOM 627 O O . GLY A 1 81 ? 12.585 -13.127 -2.837 1.00 85.12 81 GLY A O 1
ATOM 628 N N . THR A 1 82 ? 12.955 -11.001 -3.452 1.00 88.81 82 THR A N 1
ATOM 629 C CA . THR A 1 82 ? 12.962 -10.442 -2.095 1.00 88.81 82 THR A CA 1
ATOM 630 C C . THR A 1 82 ? 11.707 -9.620 -1.848 1.00 88.81 82 THR A C 1
ATOM 632 O O . THR A 1 82 ? 11.290 -8.829 -2.687 1.00 88.81 82 THR A O 1
ATOM 635 N N . VAL A 1 83 ? 11.124 -9.758 -0.658 1.00 92.81 83 VAL A N 1
ATOM 636 C CA . VAL A 1 83 ? 9.976 -8.954 -0.228 1.00 92.81 83 VAL A CA 1
ATOM 637 C C . VAL A 1 83 ? 10.411 -8.034 0.905 1.00 92.81 83 VAL A C 1
ATOM 639 O O . VAL A 1 83 ? 10.881 -8.508 1.938 1.00 92.81 83 VAL A O 1
ATOM 642 N N . LEU A 1 84 ? 10.216 -6.728 0.725 1.00 93.62 84 LEU A N 1
ATOM 643 C CA . LEU A 1 84 ? 10.373 -5.725 1.780 1.00 93.62 84 LEU A CA 1
ATOM 644 C C . LEU A 1 84 ? 9.005 -5.234 2.250 1.00 93.62 84 LEU A C 1
ATOM 646 O O . LEU A 1 84 ? 7.960 -5.625 1.721 1.00 93.62 84 LEU A O 1
ATOM 650 N N . SER A 1 85 ? 9.004 -4.369 3.264 1.00 95.88 85 SER A N 1
ATOM 651 C CA . SER A 1 85 ? 7.780 -3.713 3.699 1.00 95.88 85 SER A CA 1
ATOM 652 C C . SER A 1 85 ? 7.976 -2.234 3.999 1.00 95.88 85 SER A C 1
ATOM 654 O O . SER A 1 85 ? 9.002 -1.853 4.559 1.00 95.88 85 SER A O 1
ATOM 656 N N . THR A 1 86 ? 6.961 -1.432 3.679 1.00 96.12 86 THR A N 1
ATOM 657 C CA . THR A 1 86 ? 6.885 -0.007 4.033 1.00 96.12 86 THR A CA 1
ATOM 658 C C . THR A 1 86 ? 5.622 0.218 4.872 1.00 96.12 86 THR A C 1
ATOM 660 O O . THR A 1 86 ? 4.545 -0.231 4.463 1.00 96.12 86 THR A O 1
ATOM 663 N N . PRO A 1 87 ? 5.709 0.872 6.044 1.00 97.44 87 PRO A N 1
ATOM 664 C CA . PRO A 1 87 ? 4.544 1.176 6.864 1.00 97.44 87 PRO A CA 1
ATOM 665 C C . PRO A 1 87 ? 3.891 2.519 6.497 1.00 97.44 87 PRO A C 1
ATOM 667 O O . PRO A 1 87 ? 4.580 3.486 6.187 1.00 97.44 87 PRO A O 1
ATOM 670 N N . LEU A 1 88 ? 2.563 2.607 6.622 1.00 97.88 88 LEU A N 1
ATOM 671 C CA . LEU A 1 88 ? 1.807 3.867 6.670 1.00 97.88 88 LEU A CA 1
ATOM 672 C C . LEU A 1 88 ? 0.942 3.912 7.933 1.00 97.88 88 LEU A C 1
ATOM 674 O O . LEU A 1 88 ? 0.410 2.884 8.358 1.00 97.88 88 LEU A O 1
ATOM 678 N N . LYS A 1 89 ? 0.760 5.099 8.520 1.00 96.81 89 LYS A N 1
ATOM 679 C CA . LYS A 1 89 ? -0.184 5.310 9.627 1.00 96.81 89 LYS A CA 1
ATOM 680 C C . LYS A 1 89 ? -1.542 5.698 9.045 1.00 96.81 89 LYS A C 1
ATOM 682 O O . LYS A 1 89 ? -1.690 6.788 8.506 1.00 96.81 89 LYS A O 1
ATOM 687 N N . LEU A 1 90 ? -2.524 4.800 9.130 1.00 96.56 90 LEU A N 1
ATOM 688 C CA . LEU A 1 90 ? -3.854 4.977 8.540 1.00 96.56 90 LEU A CA 1
ATOM 689 C C . LEU A 1 90 ? -4.936 5.072 9.617 1.00 96.56 90 LEU A C 1
ATOM 691 O O . LEU A 1 90 ? -4.925 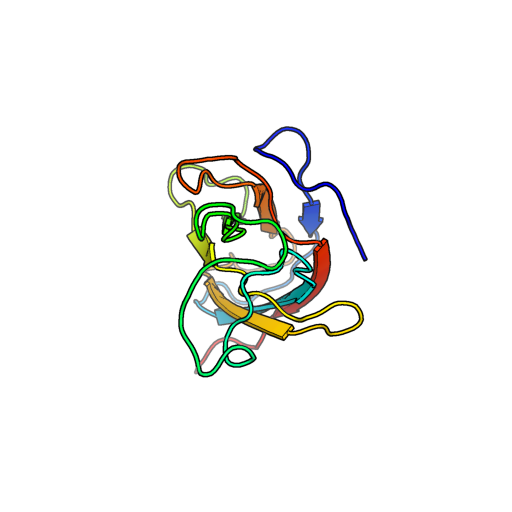4.326 10.600 1.00 96.56 90 LEU A O 1
ATOM 695 N N . THR A 1 91 ? -5.918 5.944 9.398 1.00 94.88 91 THR A N 1
A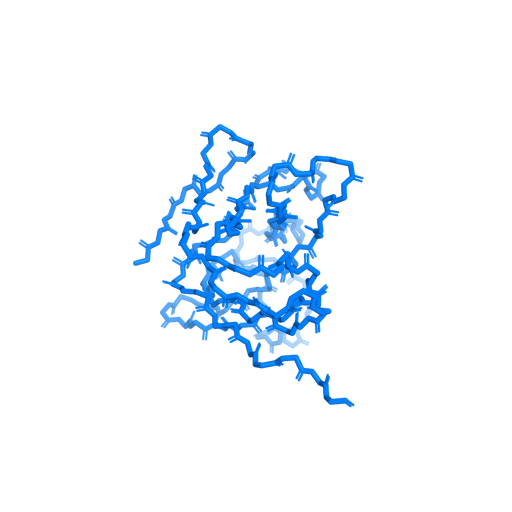TOM 696 C CA . THR A 1 91 ? -7.121 6.030 10.235 1.00 94.88 91 THR A CA 1
ATOM 697 C C . THR A 1 91 ? -8.218 5.160 9.634 1.00 94.88 91 THR A C 1
ATOM 699 O O . THR A 1 91 ? -8.814 5.502 8.616 1.00 94.88 91 THR A O 1
ATOM 702 N N . LEU A 1 92 ? -8.489 4.019 10.270 1.00 94.44 92 LEU A N 1
ATOM 703 C CA . LEU A 1 92 ? -9.527 3.071 9.857 1.00 94.44 92 LEU A CA 1
ATOM 704 C C . LEU A 1 92 ? -10.726 3.216 10.801 1.00 94.44 92 LEU A C 1
ATOM 706 O O . LEU A 1 92 ? -10.548 3.275 12.019 1.00 94.44 92 LEU A O 1
ATOM 710 N N . LYS A 1 93 ? -11.943 3.272 10.252 1.00 95.06 93 LYS A N 1
ATOM 711 C CA . LYS A 1 93 ? -13.194 3.409 11.012 1.00 95.06 93 LYS A CA 1
ATOM 712 C C . LYS A 1 93 ? -13.378 2.227 11.966 1.00 95.06 93 LYS A C 1
ATOM 714 O O . LYS A 1 93 ? -12.875 1.129 11.725 1.00 95.06 93 LYS A O 1
ATOM 719 N N . LYS A 1 94 ? -14.131 2.433 13.046 1.00 95.50 94 LYS A N 1
ATOM 720 C CA . LYS A 1 94 ? -14.500 1.342 13.954 1.00 95.50 94 LYS A CA 1
ATOM 721 C C . LYS A 1 94 ? -15.375 0.315 13.222 1.00 95.50 94 LYS A C 1
ATOM 723 O O . LYS A 1 94 ? -16.295 0.698 12.504 1.00 95.50 94 LYS A O 1
ATOM 728 N N . GLY A 1 95 ? -15.118 -0.973 13.442 1.00 94.62 95 GLY A N 1
ATOM 729 C CA . GLY A 1 95 ? -15.871 -2.080 12.843 1.00 94.62 95 GLY A CA 1
ATOM 730 C C . GLY A 1 95 ? -15.149 -2.743 11.670 1.00 94.62 95 GLY A C 1
ATOM 731 O O . GLY A 1 95 ? -13.964 -2.501 11.454 1.00 94.62 95 GLY A O 1
ATOM 732 N N . LYS A 1 96 ? -15.865 -3.610 10.938 1.00 93.81 96 LYS A N 1
ATOM 733 C CA . LYS A 1 96 ? -15.302 -4.589 9.979 1.00 93.81 96 LYS A CA 1
ATOM 734 C C . LYS A 1 96 ? -15.331 -4.156 8.517 1.00 93.81 96 LYS A C 1
ATOM 736 O O . LYS A 1 96 ? -14.819 -4.856 7.657 1.00 93.81 96 LYS A O 1
ATOM 741 N N . ASN A 1 97 ? -15.910 -2.997 8.230 1.00 95.38 97 ASN A N 1
ATOM 742 C CA . ASN A 1 97 ? -16.236 -2.603 6.861 1.00 95.38 97 ASN A CA 1
ATOM 743 C C . ASN A 1 97 ? -15.154 -1.732 6.219 1.00 95.38 97 ASN A C 1
ATOM 745 O O . ASN A 1 97 ? -15.435 -1.065 5.226 1.00 95.38 97 ASN A O 1
ATOM 749 N N . ASN A 1 98 ? -13.940 -1.695 6.783 1.00 97.19 98 ASN A N 1
ATOM 750 C CA . ASN A 1 98 ? -12.896 -0.897 6.165 1.00 97.19 98 ASN A CA 1
ATOM 751 C C . ASN A 1 98 ? -12.391 -1.552 4.885 1.00 97.19 98 ASN A C 1
ATOM 753 O O . ASN A 1 98 ? -12.174 -2.768 4.834 1.00 97.19 98 ASN A O 1
ATOM 757 N N . THR A 1 99 ? -12.147 -0.710 3.889 1.00 98.00 99 THR A N 1
ATOM 758 C CA . THR A 1 99 ? -11.440 -1.079 2.670 1.00 98.00 99 THR A CA 1
ATOM 759 C C . THR A 1 99 ? -10.134 -0.309 2.558 1.00 98.00 99 THR A C 1
ATOM 761 O O . THR A 1 99 ? -10.045 0.855 2.953 1.00 98.00 99 THR A O 1
ATOM 764 N N . ILE A 1 100 ? -9.111 -0.974 2.029 1.00 98.00 100 ILE A N 1
ATOM 765 C CA . ILE A 1 100 ? -7.823 -0.366 1.691 1.00 98.00 100 ILE A CA 1
ATOM 766 C C . ILE A 1 100 ? -7.576 -0.675 0.221 1.00 98.00 100 ILE A C 1
ATOM 768 O O . ILE A 1 100 ? -7.322 -1.830 -0.131 1.00 98.00 100 ILE A O 1
ATOM 772 N N . LYS A 1 101 ? -7.688 0.344 -0.632 1.00 97.69 101 LYS A N 1
ATOM 773 C CA . LYS A 1 101 ? -7.402 0.240 -2.064 1.00 97.69 101 LYS A CA 1
ATOM 774 C C . LYS A 1 101 ? -5.984 0.732 -2.328 1.00 97.69 101 LYS A C 1
ATOM 776 O O . LYS A 1 101 ? -5.623 1.829 -1.909 1.00 97.69 101 LYS A O 1
ATOM 781 N N . ILE A 1 102 ? -5.218 -0.089 -3.036 1.00 98.19 102 ILE A N 1
ATOM 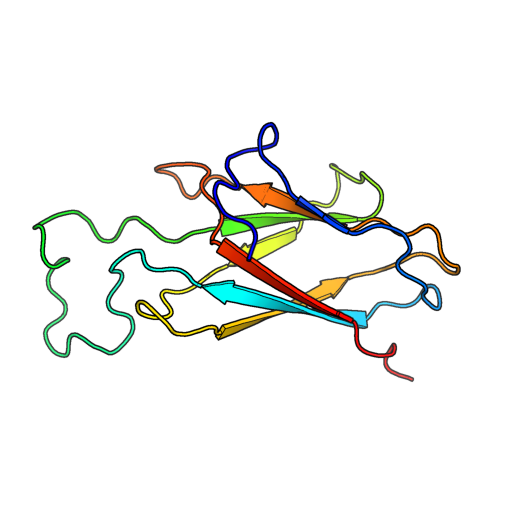782 C CA . ILE A 1 102 ? -3.859 0.169 -3.491 1.00 98.19 102 ILE A CA 1
ATOM 783 C C . ILE A 1 102 ? -3.900 0.290 -5.013 1.00 98.19 102 ILE A C 1
ATOM 785 O O . ILE A 1 102 ? -4.124 -0.703 -5.708 1.00 98.19 102 ILE A O 1
ATOM 789 N N . GLY A 1 103 ? -3.735 1.508 -5.515 1.00 97.12 103 GLY A N 1
ATOM 790 C CA . GLY A 1 103 ? -3.562 1.796 -6.935 1.00 97.12 103 GLY A CA 1
ATOM 791 C C . GLY A 1 103 ? -2.124 2.193 -7.237 1.00 97.12 103 GLY A C 1
ATOM 792 O O . GLY A 1 103 ? -1.272 2.240 -6.352 1.00 97.12 103 GLY A O 1
ATOM 793 N N . GLY A 1 104 ? -1.851 2.504 -8.494 1.00 94.69 104 GLY A N 1
ATOM 794 C CA . GLY A 1 104 ? -0.602 3.128 -8.895 1.00 94.69 104 GLY A CA 1
ATOM 795 C C . GLY A 1 104 ? -0.669 4.653 -8.790 1.00 94.69 104 GLY A C 1
ATOM 796 O O . GLY A 1 104 ? -1.710 5.252 -9.067 1.00 94.69 104 GLY A O 1
ATOM 797 N N . LEU A 1 105 ? 0.431 5.283 -8.381 1.00 94.31 105 LEU A N 1
ATOM 798 C CA . LEU A 1 105 ? 0.568 6.735 -8.273 1.00 94.31 105 LEU A CA 1
ATOM 799 C C . LEU A 1 105 ? 1.671 7.223 -9.213 1.00 94.31 105 LEU A C 1
ATOM 801 O O . LEU A 1 105 ? 2.674 6.538 -9.399 1.00 94.31 105 LEU A O 1
ATOM 805 N N . SER A 1 106 ? 1.475 8.398 -9.816 1.00 91.50 106 SER A N 1
ATOM 806 C CA . SER A 1 106 ? 2.467 8.962 -10.733 1.00 91.50 106 SER A CA 1
ATOM 807 C C . SER A 1 106 ? 3.773 9.260 -10.004 1.00 91.50 106 SER A C 1
ATOM 809 O O . SER A 1 106 ? 3.768 9.930 -8.970 1.00 91.50 106 SER A O 1
ATOM 811 N N . ASN A 1 107 ? 4.884 8.799 -10.569 1.00 86.06 107 ASN A N 1
ATOM 812 C CA . ASN A 1 107 ? 6.235 9.169 -10.152 1.00 86.06 107 ASN A CA 1
ATOM 813 C C . ASN A 1 107 ? 6.878 10.225 -11.079 1.00 86.06 107 ASN A C 1
ATOM 815 O O . ASN A 1 107 ? 8.057 10.523 -10.923 1.00 86.06 107 ASN A O 1
ATOM 819 N N . GLY A 1 108 ? 6.118 10.766 -12.043 1.00 86.38 108 GLY A N 1
ATOM 820 C CA . GLY A 1 108 ? 6.608 11.656 -13.107 1.00 86.38 108 GLY A CA 1
ATOM 821 C C . GLY A 1 108 ? 6.857 10.958 -14.452 1.00 86.38 108 GLY A C 1
ATOM 822 O O . GLY A 1 108 ? 6.773 11.613 -15.485 1.00 86.38 108 GLY A O 1
ATOM 823 N N . PHE A 1 109 ? 7.058 9.636 -14.452 1.00 82.19 109 PHE A N 1
ATOM 824 C CA . PHE A 1 109 ? 7.357 8.819 -15.640 1.00 82.19 109 PHE A CA 1
ATOM 825 C C . PHE A 1 109 ? 6.280 7.770 -15.929 1.00 82.19 109 PHE A C 1
ATOM 827 O O . PHE A 1 109 ? 6.033 7.408 -17.077 1.00 82.19 109 PHE A O 1
ATOM 834 N N . GLY A 1 110 ? 5.602 7.294 -14.888 1.00 87.06 110 GLY A N 1
ATOM 835 C CA . GLY A 1 110 ? 4.518 6.333 -14.994 1.00 87.06 110 GLY A CA 1
ATOM 836 C C . GLY A 1 110 ? 3.741 6.204 -13.692 1.00 87.06 110 GLY A C 1
ATOM 837 O O . GLY A 1 110 ? 4.059 6.826 -12.682 1.00 87.06 110 GLY A O 1
ATOM 838 N N . THR A 1 111 ? 2.699 5.379 -13.726 1.00 93.19 111 THR A N 1
ATOM 839 C CA . THR A 1 111 ? 1.766 5.159 -12.611 1.00 93.19 111 THR A CA 1
ATOM 840 C C . THR A 1 111 ? 1.797 3.715 -12.123 1.00 93.19 111 THR A C 1
ATOM 842 O O . THR A 1 111 ? 0.764 3.173 -11.745 1.00 93.19 111 THR A O 1
ATOM 845 N N . GLN A 1 112 ? 2.944 3.040 -12.189 1.00 91.44 112 GLN A N 1
ATOM 846 C CA . GLN A 1 112 ? 3.058 1.629 -11.814 1.00 91.44 112 GLN A CA 1
ATOM 847 C C . GLN A 1 112 ? 3.337 1.468 -10.313 1.00 91.44 112 GLN A C 1
ATOM 849 O O . GLN A 1 112 ? 4.289 2.031 -9.773 1.00 91.44 112 GLN A O 1
ATOM 854 N N . GLY A 1 113 ? 2.518 0.649 -9.650 1.00 92.88 113 GLY A N 1
ATOM 855 C CA . GLY A 1 113 ? 2.761 0.177 -8.288 1.00 92.88 113 GLY A CA 1
ATOM 856 C C . GLY A 1 113 ? 3.597 -1.107 -8.280 1.00 92.88 113 GLY A C 1
ATOM 857 O O . GLY A 1 113 ? 3.641 -1.857 -9.265 1.00 92.88 113 GLY A O 1
ATOM 858 N N . ALA A 1 114 ? 4.296 -1.379 -7.178 1.00 92.81 114 ALA A N 1
ATOM 859 C CA . ALA A 1 114 ? 5.043 -2.628 -7.036 1.00 92.81 114 ALA A CA 1
ATOM 860 C C . ALA A 1 114 ? 4.114 -3.821 -6.788 1.00 92.81 114 ALA A C 1
ATOM 862 O O . ALA A 1 114 ? 2.962 -3.666 -6.373 1.00 92.81 114 ALA A O 1
ATOM 863 N N . SER A 1 115 ? 4.631 -5.022 -7.034 1.00 93.69 115 SER A N 1
ATOM 864 C CA . SER A 1 115 ? 3.902 -6.261 -6.785 1.00 93.69 115 SER A CA 1
ATOM 865 C C . SER A 1 115 ? 3.584 -6.372 -5.292 1.00 93.69 115 SER A C 1
ATOM 867 O O . SER A 1 115 ? 4.456 -6.169 -4.452 1.00 93.69 115 SER A O 1
ATOM 869 N N . MET A 1 116 ? 2.342 -6.692 -4.934 1.00 96.56 116 MET A N 1
ATOM 870 C CA . MET A 1 116 ? 1.876 -6.696 -3.544 1.00 96.56 116 MET A CA 1
ATOM 871 C C . MET A 1 116 ? 1.720 -8.125 -3.021 1.00 96.56 116 MET A C 1
ATOM 873 O O . MET A 1 116 ? 1.014 -8.947 -3.607 1.00 96.56 116 MET A O 1
ATOM 877 N N . ALA A 1 117 ? 2.367 -8.446 -1.904 1.00 95.19 117 ALA A N 1
ATOM 878 C CA . ALA A 1 117 ? 2.290 -9.762 -1.276 1.00 95.19 117 ALA A CA 1
ATOM 879 C C . ALA A 1 117 ? 1.156 -9.836 -0.250 1.00 95.19 117 ALA A C 1
ATOM 881 O O . ALA A 1 117 ? 0.304 -10.719 -0.339 1.00 95.19 117 ALA A O 1
ATOM 882 N N . LYS A 1 118 ? 1.155 -8.919 0.723 1.00 96.25 118 LYS A N 1
ATOM 883 C CA . LYS A 1 118 ? 0.181 -8.862 1.823 1.00 96.25 118 LYS A CA 1
ATOM 884 C C . LYS A 1 118 ? 0.199 -7.492 2.498 1.00 96.25 118 LYS A C 1
ATOM 886 O O . LYS A 1 118 ? 1.133 -6.715 2.315 1.00 96.25 118 LYS A O 1
ATOM 891 N N . ILE A 1 119 ? -0.789 -7.254 3.353 1.00 97.56 119 ILE A N 1
ATOM 892 C CA . ILE A 1 119 ? -0.741 -6.189 4.355 1.00 97.56 119 ILE A CA 1
ATOM 893 C C . ILE A 1 119 ? -0.776 -6.788 5.759 1.00 97.56 119 ILE A C 1
ATOM 895 O O . ILE A 1 119 ? -1.392 -7.830 5.985 1.00 97.56 119 ILE A O 1
ATOM 899 N N . VAL A 1 120 ? -0.128 -6.119 6.704 1.00 97.56 120 VAL A N 1
ATOM 900 C CA . VAL A 1 120 ? -0.215 -6.413 8.137 1.00 97.56 120 VAL A CA 1
ATOM 901 C C . VAL A 1 120 ? -0.708 -5.156 8.830 1.00 97.56 120 VAL A C 1
ATOM 903 O O . VAL A 1 120 ? -0.078 -4.108 8.728 1.00 97.56 120 VAL A O 1
ATOM 906 N N . VAL A 1 121 ? -1.840 -5.250 9.521 1.00 96.19 121 VAL A N 1
ATOM 907 C CA . VAL A 1 121 ? -2.429 -4.110 10.230 1.00 96.19 121 VAL A CA 1
ATOM 908 C C . VAL A 1 121 ? -2.259 -4.311 11.730 1.00 96.19 121 VAL A C 1
ATOM 910 O O . VAL A 1 121 ? -2.867 -5.214 12.317 1.00 96.19 121 VAL A O 1
ATOM 913 N N . TYR A 1 122 ? -1.445 -3.457 12.339 1.00 95.69 122 TYR A N 1
ATOM 914 C CA . TYR A 1 122 ? -1.124 -3.504 13.761 1.00 95.69 122 TYR A CA 1
ATOM 915 C C . TYR A 1 122 ? -2.280 -2.959 14.615 1.00 95.69 122 TYR A C 1
ATOM 917 O O . TYR A 1 122 ? -3.127 -2.220 14.106 1.00 95.69 122 TYR A O 1
ATOM 925 N N . PRO A 1 123 ? -2.347 -3.316 15.910 1.00 92.75 123 PRO A N 1
ATOM 926 C CA . PRO A 1 123 ? -3.233 -2.649 16.857 1.00 92.75 123 PRO A CA 1
ATOM 927 C C . PRO A 1 123 ? -2.972 -1.137 16.906 1.00 92.75 123 PRO A C 1
ATOM 929 O O . PRO A 1 123 ? -1.860 -0.678 16.646 1.00 92.75 123 PRO A O 1
ATOM 932 N N . SER A 1 124 ? -3.993 -0.356 17.262 1.00 88.94 124 SER A N 1
ATOM 933 C CA . SER A 1 124 ? -3.809 1.069 17.544 1.00 88.94 124 SER A CA 1
ATOM 934 C C . SER A 1 124 ? -2.946 1.264 18.788 1.00 88.94 124 SER A C 1
ATOM 936 O O . SER A 1 124 ? -3.142 0.550 19.773 1.00 88.94 124 SER A O 1
ATOM 938 N N . GLU A 1 125 ? -2.065 2.262 18.761 1.00 84.62 125 GLU A N 1
ATOM 939 C CA . GLU A 1 125 ? -1.337 2.721 19.949 1.00 84.62 125 GLU A CA 1
ATOM 940 C C . GLU A 1 125 ? -2.344 3.174 21.028 1.00 84.62 125 GLU A C 1
ATOM 942 O O . GLU A 1 125 ? -3.419 3.709 20.712 1.00 84.62 125 GLU A O 1
ATOM 947 N N . SER A 1 126 ? -2.033 2.857 22.287 1.00 74.31 126 SER A N 1
ATOM 948 C CA . SER A 1 126 ? -2.868 3.129 23.464 1.00 74.31 126 SER A CA 1
ATOM 949 C C . SER A 1 126 ? -2.856 4.599 23.843 1.00 74.31 126 SER A C 1
ATOM 951 O O . SER A 1 126 ? -1.731 5.124 23.992 1.00 74.31 126 SER A O 1
#